Protein 1R9W (pdb70)

Organism: Human papillomavirus type 18 (NCBI:txid333761)

Radius of gyration: 13.85 Å; Cα contacts (8 Å, |Δi|>4): 249; chains: 1; bounding box: 28×40×33 Å

GO terms:
  GO:0005515 protein binding (F, IPI)
  GO:0042025 host cell nucleus (C, IDA)
  GO:0030430 host cell cytoplasm (C, IDA)
  GO:0003678 DNA helicase activity (F, IDA)
  GO:0019079 viral genome replication (P, IDA)

Foldseek 3Di:
DVVVLQVFCCVWPVDGPCLWFDLFFKKKKKAPQFDPVLLVCVVVLCVVFFQKKKWAWTATPRGIIIIMITGGPDRDDQVRVQVSVCVSGVGHSVRMDMHGTDLQDLVNLQVSVVVVVPPNIDIDHDDDPSSVVSHDDD

Nearest PDB structures (foldseek):
  1r9w-assembly1_A  TM=1.007E+00  e=1.030E-29  human papillomavirus 18
  7apd-assembly1_H  TM=9.134E-01  e=4.216E-13  Bovine papillomavirus
  7kij-assembly2_A  TM=6.549E-01  e=1.287E-03  Muscovy duck circovirus
  5xor-assembly3_D  TM=6.796E-01  e=2.002E-03  Porcine circovirus 2
  6wdz-assembly3_G  TM=6.965E-01  e=3.114E-03  Porcine circovirus 2

Structure (mmCIF, N/CA/C/O backbone):
data_1R9W
#
_entry.id   1R9W
#
_cell.length_a   70.540
_cell.length_b   46.240
_cell.length_c   43.190
_cell.angle_alpha   90.00
_cell.angle_beta   94.01
_cell.angle_gamma   90.00
#
_symmetry.space_group_name_H-M   'C 1 2 1'
#
loop_
_entity.id
_entity.type
_entity.pdbx_description
1 polymer 'Replication protein E1'
2 water water
#
loop_
_atom_site.group_PDB
_atom_site.id
_atom_site.type_symbol
_atom_site.label_atom_id
_atom_site.label_alt_id
_atom_site.label_comp_id
_atom_site.label_asym_id
_atom_site.label_entity_id
_atom_site.label_seq_id
_atom_site.pdbx_PDB_ins_code
_atom_site.Cartn_x
_atom_site.Cartn_y
_atom_site.Cartn_z
_atom_site.occupancy
_atom_site.B_iso_or_equiv
_atom_site.auth_seq_id
_atom_site.auth_comp_id
_atom_site.auth_asym_id
_atom_site.auth_atom_id
_atom_site.pdbx_PDB_model_num
ATOM 1 N N . LYS A 1 1 ? 32.004 10.238 25.090 1.00 32.02 210 LYS A N 1
ATOM 2 C CA . LYS A 1 1 ? 30.574 10.053 24.805 1.00 31.79 210 LYS A CA 1
ATOM 3 C C . LYS A 1 1 ? 30.271 8.926 23.798 1.00 28.46 210 LYS A C 1
ATOM 4 O O . LYS A 1 1 ? 29.134 8.453 23.683 1.00 28.62 210 LYS A O 1
ATOM 10 N N . GLN A 1 2 ? 31.254 8.450 23.069 1.00 26.91 211 GLN A N 1
ATOM 11 C CA . GLN A 1 2 ? 31.001 7.344 22.122 1.00 25.14 211 GLN A CA 1
ATOM 12 C C . GLN A 1 2 ? 31.239 5.994 22.819 1.00 23.51 211 GLN A C 1
ATOM 13 O O . GLN A 1 2 ? 30.502 5.019 22.607 1.00 22.48 211 GLN A O 1
ATOM 19 N N . GLY A 1 3 ? 32.270 5.987 23.644 1.00 20.05 212 GLY A N 1
ATOM 20 C CA . GLY A 1 3 ? 32.694 4.794 24.397 1.00 19.15 212 GLY A CA 1
ATOM 21 C C . GLY A 1 3 ? 31.553 4.250 25.267 1.00 18.01 212 GLY A C 1
ATOM 22 O O . GLY A 1 3 ? 31.308 3.039 25.325 1.00 18.04 212 GLY A O 1
ATOM 23 N N . ALA A 1 4 ? 30.876 5.158 25.938 1.00 16.31 213 ALA A N 1
ATOM 24 C CA . ALA A 1 4 ? 29.767 4.796 26.832 1.00 16.76 213 ALA A CA 1
ATOM 25 C C . ALA A 1 4 ? 28.676 4.061 26.055 1.00 14.72 213 ALA A C 1
ATOM 26 O O . ALA A 1 4 ? 28.157 3.049 26.522 1.00 14.77 213 ALA A O 1
ATOM 28 N N . MET A 1 5 ? 28.324 4.568 24.875 1.00 15.03 214 MET A N 1
ATOM 29 C CA . MET A 1 5 ? 27.296 3.909 24.071 1.00 15.41 214 MET A CA 1
ATOM 30 C C . MET A 1 5 ? 27.800 2.563 23.560 1.00 14.29 214 MET A C 1
ATOM 31 O O . MET A 1 5 ? 27.046 1.594 23.501 1.00 13.63 214 MET A O 1
ATOM 36 N N . LEU A 1 6 ? 29.074 2.507 23.185 1.00 13.96 215 LEU A N 1
ATOM 37 C CA . LEU A 1 6 ? 29.664 1.266 22.693 1.00 13.51 215 LEU A CA 1
ATOM 38 C C . LEU A 1 6 ? 29.610 0.200 23.774 1.00 13.11 215 LEU A C 1
ATOM 39 O O . LEU A 1 6 ? 29.333 -0.968 23.494 1.00 12.11 215 LEU A O 1
ATOM 44 N N . ALA A 1 7 ? 29.885 0.608 25.010 1.00 12.94 216 ALA A N 1
ATOM 45 C CA . ALA A 1 7 ? 29.859 -0.304 26.148 1.00 13.21 216 ALA A CA 1
ATOM 46 C C . ALA A 1 7 ? 28.450 -0.839 26.373 1.00 15.48 216 ALA A C 1
ATOM 47 O O . ALA A 1 7 ? 28.251 -2.044 26.544 1.00 15.21 216 ALA A O 1
ATOM 49 N N . VAL A 1 8 ? 27.475 0.067 26.386 1.00 13.88 217 VAL A N 1
ATOM 50 C CA . VAL A 1 8 ? 26.083 -0.317 26.592 1.00 13.66 217 VAL A CA 1
ATOM 51 C C . VAL A 1 8 ? 25.593 -1.198 25.450 1.00 13.20 217 VAL A C 1
ATOM 52 O O . VAL A 1 8 ? 24.839 -2.149 25.663 1.00 13.74 217 VAL A O 1
ATOM 56 N N . PHE A 1 9 ? 26.023 -0.883 24.233 1.00 13.61 218 PHE A N 1
ATOM 57 C CA . PHE A 1 9 ? 25.606 -1.672 23.088 1.00 12.17 218 PHE A CA 1
ATOM 58 C C . PHE A 1 9 ? 26.078 -3.116 23.207 1.00 13.77 218 PHE A C 1
ATOM 59 O O . PHE A 1 9 ? 25.319 -4.043 22.937 1.00 12.90 218 PHE A O 1
ATOM 67 N N A LYS A 1 10 ? 27.330 -3.308 23.621 0.50 7.55 219 LYS A N 1
ATOM 68 N N B LYS A 1 10 ? 27.330 -3.305 23.624 0.50 16.07 219 LYS A N 1
ATOM 69 C CA A LYS A 1 10 ? 27.843 -4.663 23.735 0.50 8.14 219 LYS A CA 1
ATOM 70 C CA B LYS A 1 10 ? 27.856 -4.656 23.747 0.50 16.50 219 LYS A CA 1
ATOM 71 C C A LYS A 1 10 ? 27.157 -5.426 24.864 0.50 7.64 219 LYS A C 1
ATOM 72 C C B LYS A 1 10 ? 27.148 -5.420 24.859 0.50 15.64 219 LYS A C 1
ATOM 73 O O A LYS A 1 10 ? 26.902 -6.624 24.747 0.50 8.31 219 LYS A O 1
ATOM 74 O O B LYS A 1 10 ? 26.870 -6.612 24.726 0.50 15.72 219 LYS A O 1
ATOM 85 N N . ASP A 1 11 ? 26.841 -4.739 25.956 1.00 13.72 220 ASP A N 1
ATOM 86 C CA . ASP A 1 11 ? 26.161 -5.383 27.073 1.00 15.91 220 ASP A CA 1
ATOM 87 C C . ASP A 1 11 ? 24.767 -5.809 26.635 1.00 16.61 220 ASP A C 1
ATOM 88 O O . ASP A 1 11 ? 24.278 -6.872 27.016 1.00 15.02 220 ASP A O 1
ATOM 93 N N . THR A 1 12 ? 24.144 -4.972 25.814 1.00 12.95 221 THR A N 1
ATOM 94 C CA . THR A 1 12 ? 22.787 -5.211 25.342 1.00 13.53 221 THR A CA 1
ATOM 95 C C . THR A 1 12 ? 22.633 -6.208 24.198 1.00 13.65 221 THR A C 1
ATOM 96 O O . THR A 1 12 ? 21.776 -7.090 24.259 1.00 14.66 221 THR A O 1
ATOM 100 N N . TYR A 1 13 ? 23.447 -6.072 23.155 1.00 11.85 222 TYR A N 1
ATOM 101 C CA . TYR A 1 13 ? 23.341 -6.978 22.018 1.00 12.38 222 TYR A CA 1
ATOM 102 C C . TYR A 1 13 ? 24.312 -8.156 22.007 1.00 12.59 222 TYR A C 1
ATOM 103 O O . TYR A 1 13 ? 24.178 -9.061 21.188 1.00 12.81 222 TYR A O 1
ATOM 112 N N . GLY A 1 14 ? 25.284 -8.147 22.913 1.00 12.29 223 GLY A N 1
ATOM 113 C CA . GLY A 1 14 ? 26.220 -9.258 22.988 1.00 14.42 223 GLY A CA 1
ATOM 114 C C . GLY A 1 14 ? 27.416 -9.258 22.055 1.00 14.93 223 GLY A C 1
ATOM 115 O O . GLY A 1 14 ? 28.150 -10.245 21.997 1.00 17.86 223 GLY A O 1
ATOM 116 N N . LEU A 1 15 ? 27.619 -8.175 21.317 1.00 12.84 224 LEU A N 1
ATOM 117 C CA . LEU A 1 15 ? 28.763 -8.087 20.415 1.00 13.98 224 LEU A CA 1
ATOM 118 C C . LEU A 1 15 ? 29.184 -6.636 20.289 1.00 13.63 224 LEU A C 1
ATOM 119 O O . LEU A 1 15 ? 28.396 -5.729 20.563 1.00 13.69 224 LEU A O 1
ATOM 124 N N . SER A 1 16 ? 30.432 -6.414 19.886 1.00 13.67 225 SER A N 1
ATOM 125 C CA . SER A 1 16 ? 30.937 -5.060 19.717 1.00 13.51 225 SER A CA 1
ATOM 126 C C . SER A 1 16 ? 30.299 -4.430 18.489 1.00 13.33 225 SER A C 1
ATOM 127 O O . SER A 1 16 ? 30.153 -5.074 17.457 1.00 12.28 225 SER A O 1
ATOM 130 N N . PHE A 1 17 ? 29.912 -3.168 18.610 1.00 14.62 226 PHE A N 1
ATOM 131 C CA . PHE A 1 17 ? 29.304 -2.449 17.502 1.00 12.86 226 PHE A CA 1
ATOM 132 C C . PHE A 1 17 ? 30.321 -2.377 16.362 1.00 14.11 226 PHE A C 1
ATOM 133 O O . PHE A 1 17 ? 29.956 -2.324 15.191 1.00 12.38 226 PHE A O 1
ATOM 141 N N . THR A 1 18 ? 31.604 -2.389 16.719 1.00 14.41 227 THR A N 1
ATOM 142 C CA . THR A 1 18 ? 32.670 -2.308 15.728 1.00 14.57 227 THR A CA 1
ATOM 143 C C . THR A 1 18 ? 32.766 -3.554 14.851 1.00 14.75 227 THR A C 1
ATOM 144 O O . THR A 1 18 ? 33.419 -3.532 13.807 1.00 14.96 227 THR A O 1
ATOM 148 N N . ASP A 1 19 ? 32.115 -4.637 15.268 1.00 14.95 228 ASP A N 1
ATOM 149 C CA . ASP A 1 19 ? 32.124 -5.873 14.483 1.00 15.38 228 ASP A CA 1
ATOM 150 C C . ASP A 1 19 ? 31.230 -5.714 13.256 1.00 15.46 228 ASP A C 1
ATOM 151 O O . ASP A 1 19 ? 31.380 -6.436 12.269 1.00 14.84 228 ASP A O 1
ATOM 156 N N . LEU A 1 20 ? 30.310 -4.756 13.319 1.00 14.36 229 LEU A N 1
ATOM 157 C CA . LEU A 1 20 ? 29.347 -4.551 12.238 1.00 16.17 229 LEU A CA 1
ATOM 158 C C . LEU A 1 20 ? 29.585 -3.350 11.307 1.00 16.90 229 LEU A C 1
ATOM 159 O O . LEU A 1 20 ? 29.012 -3.281 10.209 1.00 18.12 229 LEU A O 1
ATOM 164 N N . VAL A 1 21 ? 30.410 -2.404 11.697 1.00 17.52 230 VAL A N 1
ATOM 165 C CA . VAL A 1 21 ? 30.623 -1.200 10.854 1.00 17.90 230 VAL A CA 1
ATOM 166 C C . VAL A 1 21 ? 32.102 -1.073 10.427 1.00 20.97 230 VAL A C 1
ATOM 167 O O . VAL A 1 21 ? 33.017 -1.487 11.153 1.00 17.14 230 VAL A O 1
ATOM 171 N N . ARG A 1 22 ? 32.300 -0.493 9.233 1.00 23.00 231 ARG A N 1
ATOM 172 C CA . ARG A 1 22 ? 33.656 -0.293 8.659 1.00 28.00 231 ARG A CA 1
ATOM 173 C C . ARG A 1 22 ? 34.329 0.926 9.294 1.00 30.73 231 ARG A C 1
ATOM 174 O O . ARG A 1 22 ? 33.768 2.034 9.311 1.00 29.85 231 ARG A O 1
ATOM 182 N N . THR A 1 30 ? 28.658 10.229 1.117 1.00 33.68 239 THR A N 1
ATOM 183 C CA . THR A 1 30 ? 27.304 9.820 1.075 1.00 32.05 239 THR A CA 1
ATOM 184 C C . THR A 1 30 ? 27.207 8.324 0.638 1.00 30.49 239 THR A C 1
ATOM 185 O O . THR A 1 30 ? 28.065 7.817 -0.098 1.00 28.52 239 THR A O 1
ATOM 189 N N . CYS A 1 31 ? 26.151 7.638 1.123 1.00 27.18 240 CYS A N 1
ATOM 190 C CA . CYS A 1 31 ? 25.867 6.200 0.789 1.00 25.92 240 CYS A CA 1
ATOM 191 C C . CYS A 1 31 ? 24.432 5.812 1.220 1.00 23.02 240 CYS A C 1
ATOM 192 O O . CYS A 1 31 ? 23.768 6.534 1.975 1.00 22.26 240 CYS A O 1
ATOM 195 N N . THR A 1 32 ? 23.970 4.659 0.733 1.00 21.42 241 THR A N 1
ATOM 196 C CA . THR A 1 32 ? 22.590 4.195 0.998 1.00 20.12 241 THR A CA 1
ATOM 197 C C . THR A 1 32 ? 22.488 3.288 2.217 1.00 17.96 241 THR A C 1
ATOM 198 O O . THR A 1 32 ? 21.476 3.301 2.921 1.00 15.95 241 THR A O 1
ATOM 202 N N . ASP A 1 33 ? 23.534 2.505 2.463 1.00 17.39 242 ASP A N 1
ATOM 203 C CA . ASP A 1 33 ? 23.539 1.561 3.577 1.00 16.12 242 ASP A CA 1
ATOM 204 C C . ASP A 1 33 ? 24.156 2.099 4.864 1.00 17.10 242 ASP A C 1
ATOM 205 O O . ASP A 1 33 ? 25.299 2.550 4.874 1.00 17.63 242 ASP A O 1
ATOM 210 N N . TRP A 1 34 ? 23.389 2.038 5.950 1.00 15.55 243 TRP A N 1
ATOM 211 C CA . TRP A 1 34 ? 23.856 2.514 7.248 1.00 15.76 243 TRP A CA 1
ATOM 212 C C . TRP A 1 34 ? 23.418 1.619 8.398 1.00 14.91 243 TRP A C 1
ATOM 213 O O . TRP A 1 34 ? 22.323 1.066 8.380 1.00 16.08 243 TRP A O 1
ATOM 224 N N . VAL A 1 35 ? 24.288 1.480 9.395 1.00 13.73 244 VAL A N 1
ATOM 225 C CA . VAL A 1 35 ? 23.976 0.713 10.597 1.00 13.24 244 VAL A CA 1
ATOM 226 C C . VAL A 1 35 ? 23.697 1.806 11.619 1.00 15.19 244 VAL A C 1
ATOM 227 O O . VAL A 1 35 ? 24.514 2.713 11.800 1.00 14.62 244 VAL A O 1
ATOM 231 N N . THR A 1 36 ? 22.541 1.738 12.270 1.00 12.59 245 THR A N 1
ATOM 232 C CA . THR A 1 36 ? 22.167 2.763 13.232 1.00 13.29 245 THR A CA 1
ATOM 233 C C . THR A 1 36 ? 21.711 2.209 14.575 1.00 13.43 245 THR A C 1
ATOM 234 O O . THR A 1 36 ? 20.816 1.369 14.644 1.00 12.26 245 THR A O 1
ATOM 238 N N . ALA A 1 37 ? 22.341 2.691 15.641 1.00 11.31 246 ALA A N 1
ATOM 239 C CA . ALA A 1 37 ? 21.999 2.291 17.000 1.00 11.14 246 ALA A CA 1
ATOM 240 C C . ALA A 1 37 ? 21.521 3.560 17.693 1.00 11.22 246 ALA A C 1
ATOM 241 O O . ALA A 1 37 ? 22.272 4.529 17.801 1.00 11.83 246 ALA A O 1
ATOM 243 N N . ILE A 1 38 ? 20.270 3.560 18.145 1.00 9.97 247 ILE A N 1
ATOM 244 C CA . ILE A 1 38 ? 19.696 4.723 18.818 1.00 9.45 247 ILE A CA 1
ATOM 245 C C . ILE A 1 38 ? 19.456 4.333 20.276 1.00 11.14 247 ILE A C 1
ATOM 246 O O . ILE A 1 38 ? 18.783 3.343 20.552 1.00 9.30 247 ILE A O 1
ATOM 251 N N . PHE A 1 39 ? 20.005 5.110 21.207 1.00 10.59 248 PHE A N 1
ATOM 252 C CA . PHE A 1 39 ? 19.900 4.792 22.634 1.00 12.66 248 PHE A CA 1
ATOM 253 C C . PHE A 1 39 ? 18.899 5.576 23.478 1.00 12.13 248 PHE A C 1
ATOM 254 O O . PHE A 1 39 ? 18.736 6.785 23.307 1.00 14.52 248 PHE A O 1
ATOM 262 N N . GLY A 1 40 ? 18.254 4.874 24.409 1.00 13.39 249 GLY A N 1
ATOM 263 C CA . GLY A 1 40 ? 17.307 5.505 25.319 1.00 12.44 249 GLY A CA 1
ATOM 264 C C . GLY A 1 40 ? 15.998 5.979 24.719 1.00 14.00 249 GLY A C 1
ATOM 265 O O . GLY A 1 40 ? 15.458 7.008 25.130 1.00 13.16 249 GLY A O 1
ATOM 266 N N . VAL A 1 41 ? 15.477 5.217 23.766 1.00 13.85 250 VAL A N 1
ATOM 267 C CA . VAL A 1 41 ? 14.229 5.565 23.097 1.00 14.18 250 VAL A CA 1
ATOM 268 C C . VAL A 1 41 ? 12.992 5.177 23.910 1.00 15.61 250 VAL A C 1
ATOM 269 O O . VAL A 1 41 ? 13.012 4.211 24.670 1.00 14.79 250 VAL A O 1
ATOM 273 N N . ASN A 1 42 ? 11.923 5.952 23.751 1.00 15.12 251 ASN A N 1
ATOM 274 C CA . ASN A 1 42 ? 10.653 5.684 24.424 1.00 16.82 251 ASN A CA 1
ATOM 275 C C . ASN A 1 42 ? 10.121 4.370 23.847 1.00 15.88 251 ASN A C 1
ATOM 276 O O . ASN A 1 42 ? 10.182 4.158 22.642 1.00 15.50 251 ASN A O 1
ATOM 281 N N . PRO A 1 43 ? 9.593 3.473 24.697 1.00 17.01 252 PRO A N 1
ATOM 282 C CA . PRO A 1 43 ? 9.066 2.185 24.229 1.00 17.23 252 PRO A CA 1
ATOM 283 C C . PRO A 1 43 ? 8.010 2.284 23.128 1.00 17.68 252 PRO A C 1
ATOM 284 O O . PRO A 1 43 ? 8.048 1.536 22.150 1.00 16.38 252 PRO A O 1
ATOM 288 N N . THR A 1 44 ? 7.060 3.195 23.297 1.00 17.73 253 THR A N 1
ATOM 289 C CA . THR A 1 44 ? 5.996 3.372 22.316 1.00 21.38 253 THR A CA 1
ATOM 290 C C . THR A 1 44 ? 6.531 3.889 20.987 1.00 19.91 253 THR A C 1
ATOM 291 O O . THR A 1 44 ? 6.081 3.468 19.922 1.00 19.70 253 THR A O 1
ATOM 295 N N . ILE A 1 45 ? 7.490 4.806 21.052 1.00 20.59 254 ILE A N 1
ATOM 296 C CA . ILE A 1 45 ? 8.089 5.358 19.846 1.00 21.15 254 ILE A CA 1
ATOM 297 C C . ILE A 1 45 ? 8.886 4.274 19.127 1.00 20.67 254 ILE A C 1
ATOM 298 O O . ILE A 1 45 ? 8.801 4.132 17.910 1.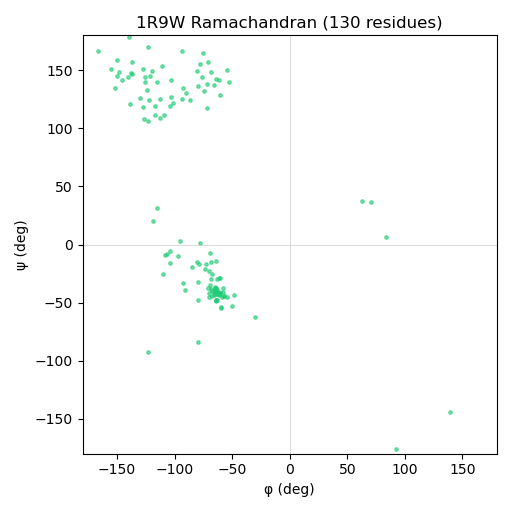00 20.39 254 ILE A O 1
ATOM 303 N N . ALA A 1 46 ? 9.660 3.510 19.892 1.00 20.61 255 ALA A N 1
ATOM 304 C CA . ALA A 1 46 ? 10.477 2.442 19.327 1.00 20.43 255 ALA A CA 1
ATOM 305 C C . ALA A 1 46 ? 9.615 1.391 18.633 1.00 20.20 255 ALA A C 1
ATOM 306 O O . ALA A 1 46 ? 9.962 0.899 17.560 1.00 19.37 255 ALA A O 1
ATOM 308 N N . GLU A 1 47 ? 8.490 1.046 19.251 1.00 21.31 256 GLU A N 1
ATOM 309 C CA . GLU A 1 47 ? 7.588 0.048 18.686 1.00 24.48 256 GLU A CA 1
ATOM 310 C C . GLU A 1 47 ? 7.070 0.490 17.321 1.00 23.86 256 GLU A C 1
ATOM 311 O O . GLU A 1 47 ? 6.767 -0.339 16.462 1.00 24.18 256 GLU A O 1
ATOM 317 N N . GLY A 1 48 ? 6.972 1.800 17.124 1.00 21.89 257 GLY A N 1
ATOM 318 C CA . GLY A 1 48 ? 6.476 2.315 15.860 1.00 23.19 257 GLY A CA 1
ATOM 319 C C . GLY A 1 48 ? 7.545 2.693 14.852 1.00 21.18 257 GLY A C 1
ATOM 320 O O . GLY A 1 48 ? 7.230 3.177 13.766 1.00 20.02 257 GLY A O 1
ATOM 321 N N . PHE A 1 49 ? 8.807 2.457 15.195 1.00 20.45 258 PHE A N 1
ATOM 322 C CA . PHE A 1 49 ? 9.913 2.801 14.306 1.00 19.75 258 PHE A CA 1
ATOM 323 C C . PHE A 1 49 ? 9.808 2.152 12.930 1.00 19.16 258 PHE A C 1
ATOM 324 O O . PHE A 1 49 ? 10.040 2.806 11.912 1.00 20.82 258 PHE A O 1
ATOM 332 N N . LYS A 1 50 ? 9.468 0.867 12.900 1.00 18.45 259 LYS A N 1
ATOM 333 C CA . LYS A 1 50 ? 9.332 0.150 11.638 1.00 19.42 259 LYS A CA 1
ATOM 334 C C . LYS A 1 50 ? 8.446 0.920 10.662 1.00 19.03 259 LYS A C 1
ATOM 335 O O . LYS A 1 50 ? 8.837 1.182 9.527 1.00 18.87 259 LYS A O 1
ATOM 341 N N . THR A 1 51 ? 7.250 1.289 11.111 1.00 18.09 260 THR A N 1
ATOM 342 C CA . THR A 1 51 ? 6.350 2.087 10.283 1.00 18.77 260 THR A CA 1
ATOM 343 C C . THR A 1 51 ? 6.862 3.487 9.948 1.00 18.17 260 THR A C 1
ATOM 344 O O . THR A 1 51 ? 6.663 3.979 8.839 1.00 18.81 260 THR A O 1
ATOM 348 N N . LEU A 1 52 ? 7.525 4.124 10.907 1.00 16.85 261 LEU A N 1
ATOM 349 C CA . LEU A 1 52 ? 8.050 5.472 10.705 1.00 17.02 261 LEU A CA 1
ATOM 350 C C . LEU A 1 52 ? 9.153 5.570 9.650 1.00 15.46 261 LEU A C 1
ATOM 351 O O . LEU A 1 52 ? 9.177 6.507 8.853 1.00 16.58 261 LEU A O 1
ATOM 356 N N . ILE A 1 53 ? 10.058 4.600 9.644 1.00 15.78 262 ILE A N 1
ATOM 357 C CA . ILE A 1 53 ? 11.184 4.618 8.715 1.00 15.96 262 ILE A CA 1
ATOM 358 C C . ILE A 1 53 ? 10.897 4.030 7.332 1.00 15.36 262 ILE A C 1
ATOM 359 O O . ILE A 1 53 ? 11.603 4.325 6.366 1.00 14.33 262 ILE A O 1
ATOM 364 N N . GLN A 1 54 ? 9.848 3.223 7.234 1.00 16.08 263 GLN A N 1
ATOM 365 C CA . GLN A 1 54 ? 9.491 2.566 5.980 1.00 18.35 263 GLN A CA 1
ATOM 366 C C . GLN A 1 54 ? 9.444 3.445 4.723 1.00 19.14 263 GLN A C 1
ATOM 367 O O . GLN A 1 54 ? 9.935 3.047 3.665 1.00 18.51 263 GLN A O 1
ATOM 373 N N . PRO A 1 55 ? 8.855 4.648 4.815 1.00 18.65 264 PRO A N 1
ATOM 374 C CA . PRO A 1 55 ? 8.782 5.520 3.636 1.00 19.36 264 PRO A CA 1
ATOM 375 C C . PRO A 1 55 ? 10.132 5.992 3.091 1.00 18.54 264 PRO A C 1
ATOM 376 O O . PRO A 1 55 ? 10.209 6.495 1.969 1.00 19.07 264 PRO A O 1
ATOM 380 N N . PHE A 1 56 ? 11.193 5.825 3.875 1.00 16.69 265 PHE A N 1
ATOM 381 C CA . PHE A 1 56 ? 12.516 6.276 3.452 1.00 16.78 265 PHE A CA 1
ATOM 382 C C . PHE A 1 56 ? 13.477 5.190 2.992 1.00 15.60 265 PHE A C 1
ATOM 383 O O . PHE A 1 56 ? 14.568 5.503 2.515 1.00 15.86 265 PHE A O 1
ATOM 391 N N . ILE A 1 57 ? 13.089 3.927 3.119 1.00 15.83 266 ILE A N 1
ATOM 392 C CA . ILE A 1 57 ? 14.006 2.846 2.773 1.00 16.84 266 ILE A CA 1
ATOM 393 C C . ILE A 1 57 ? 13.586 1.824 1.724 1.00 16.56 266 ILE A C 1
ATOM 394 O O . ILE A 1 57 ? 12.437 1.786 1.289 1.00 16.35 266 ILE A O 1
ATOM 399 N N . LEU A 1 58 ? 14.556 1.002 1.328 1.00 17.12 267 LEU A N 1
ATOM 400 C CA . LEU A 1 58 ? 14.353 -0.075 0.366 1.00 16.88 267 LEU A CA 1
ATOM 401 C C . LEU A 1 58 ? 14.483 -1.370 1.161 1.00 17.66 267 LEU A C 1
ATOM 402 O O . LEU A 1 58 ? 13.931 -2.403 0.795 1.00 18.55 267 LEU A O 1
ATOM 407 N N . TYR A 1 59 ? 15.226 -1.294 2.260 1.00 16.76 268 TYR A N 1
ATOM 408 C CA . TYR A 1 59 ? 15.439 -2.442 3.132 1.00 15.12 268 TYR A CA 1
ATOM 409 C C . TYR A 1 59 ? 15.643 -1.947 4.551 1.00 15.72 268 TYR A C 1
ATOM 410 O O . TYR A 1 59 ? 16.232 -0.890 4.769 1.00 15.40 268 TYR A O 1
ATOM 419 N N . ALA A 1 60 ? 15.155 -2.722 5.511 1.00 14.39 269 ALA A N 1
ATOM 420 C CA . ALA A 1 60 ? 15.300 -2.389 6.921 1.00 14.49 269 ALA A CA 1
ATOM 421 C C . ALA A 1 60 ? 15.302 -3.694 7.738 1.00 13.65 269 ALA A C 1
ATOM 422 O O . ALA A 1 60 ? 14.489 -4.598 7.503 1.00 14.69 269 ALA A O 1
ATOM 424 N N . HIS A 1 61 ? 16.237 -3.741 8.659 1.00 10.99 270 HIS A N 1
ATOM 425 C CA . HIS A 1 61 ? 16.435 -4.862 9.599 1.00 11.79 270 HIS A CA 1
ATOM 426 C C . HIS A 1 61 ? 16.443 -4.232 10.985 1.00 11.14 270 HIS A C 1
ATOM 427 O O . HIS A 1 61 ? 17.402 -3.542 11.358 1.00 11.14 270 HIS A O 1
ATOM 434 N N . ILE A 1 62 ? 15.378 -4.458 11.748 1.00 10.89 271 ILE A N 1
ATOM 435 C CA . ILE A 1 62 ? 15.241 -3.747 13.027 1.00 11.58 271 ILE A CA 1
ATOM 436 C C . ILE A 1 62 ? 15.077 -4.600 14.284 1.00 11.52 271 ILE A C 1
ATOM 437 O O . ILE A 1 62 ? 14.261 -5.516 14.325 1.00 13.15 271 ILE A O 1
ATOM 442 N N . GLN A 1 63 ? 15.853 -4.265 15.314 1.00 10.08 272 GLN A N 1
ATOM 443 C CA . GLN A 1 63 ? 15.784 -4.942 16.609 1.00 10.93 272 GLN A CA 1
ATOM 444 C C . GLN A 1 63 ? 15.598 -3.894 17.701 1.00 11.39 272 GLN A C 1
ATOM 445 O O . GLN A 1 63 ? 16.042 -2.757 17.553 1.00 11.55 272 GLN A O 1
ATOM 451 N N . CYS A 1 64 ? 14.937 -4.282 18.788 1.00 11.87 273 CYS A N 1
ATOM 452 C CA . CYS A 1 64 ? 14.694 -3.391 19.922 1.00 12.02 273 CYS A CA 1
ATOM 453 C C . CYS A 1 64 ? 14.912 -4.165 21.222 1.00 13.55 273 CYS A C 1
ATOM 454 O O . CYS A 1 64 ? 14.259 -5.179 21.466 1.00 13.56 273 CYS A O 1
ATOM 457 N N . LEU A 1 65 ? 15.839 -3.689 22.046 1.00 11.84 274 LEU A N 1
ATOM 458 C CA . LEU A 1 65 ? 16.130 -4.329 23.325 1.00 12.96 274 LEU A CA 1
ATOM 459 C C . LEU A 1 65 ? 16.286 -3.267 24.403 1.00 12.66 274 LEU A C 1
ATOM 460 O O . LEU A 1 65 ? 16.760 -2.167 24.131 1.00 12.82 274 LEU A O 1
ATOM 465 N N . ASP A 1 66 ? 15.889 -3.589 25.628 1.00 13.59 275 ASP A N 1
ATOM 466 C CA . ASP A 1 66 ? 16.019 -2.629 26.716 1.00 14.69 275 ASP A CA 1
ATOM 467 C C . ASP A 1 66 ? 17.458 -2.524 27.209 1.00 14.74 275 ASP A C 1
ATOM 468 O O . ASP A 1 66 ? 18.198 -3.512 27.236 1.00 14.59 275 ASP A O 1
ATOM 473 N N . CYS A 1 67 ? 17.856 -1.311 27.579 1.00 14.60 276 CYS A N 1
ATOM 474 C CA . CYS A 1 67 ? 19.189 -1.074 28.126 1.00 14.34 276 CYS A CA 1
ATOM 475 C C . CYS A 1 67 ? 19.064 -0.072 29.299 1.00 15.26 276 CYS A C 1
ATOM 476 O O . CYS A 1 67 ? 17.965 0.398 29.626 1.00 13.21 276 CYS A O 1
ATOM 479 N N . LYS A 1 68 ? 20.201 0.213 29.898 1.00 16.03 277 LYS A N 1
ATOM 480 C CA . LYS A 1 68 ? 20.352 1.190 31.001 1.00 15.90 277 LYS A CA 1
ATOM 481 C C . LYS A 1 68 ? 19.319 2.337 30.889 1.00 14.69 277 LYS A C 1
ATOM 482 O O . LYS A 1 68 ? 18.472 2.519 31.782 1.00 12.98 277 LYS A O 1
ATOM 488 N N . TRP A 1 69 ? 19.484 3.035 29.762 1.00 13.70 278 TRP A N 1
ATOM 489 C CA . TRP A 1 69 ? 18.797 4.304 29.396 1.00 12.02 278 TRP A CA 1
ATOM 490 C C . TRP A 1 69 ? 17.363 4.172 28.825 1.00 12.75 278 TRP A C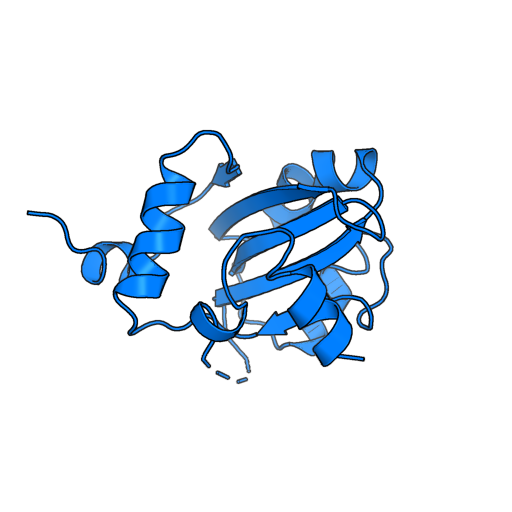 1
ATOM 491 O O . TRP A 1 69 ? 16.616 5.157 28.739 1.00 15.23 278 TRP A O 1
ATOM 502 N N . GLY A 1 70 ? 16.961 2.989 28.425 1.00 11.53 279 GLY A N 1
ATOM 503 C CA . GLY A 1 70 ? 15.612 2.787 27.837 1.00 12.87 279 GLY A CA 1
ATOM 504 C C . GLY A 1 70 ? 15.734 1.829 26.665 1.00 11.78 279 GLY A C 1
ATOM 505 O O . GLY A 1 70 ? 16.546 0.915 26.718 1.00 13.95 279 GLY A O 1
ATOM 506 N N . VAL A 1 71 ? 14.954 2.019 25.605 1.00 10.61 280 VAL A N 1
ATOM 507 C CA . VAL A 1 71 ? 15.057 1.109 24.469 1.00 11.17 280 VAL A CA 1
ATOM 508 C C . VAL A 1 71 ? 16.251 1.433 23.570 1.00 11.32 280 VAL A C 1
ATOM 509 O O . VAL A 1 71 ? 16.525 2.599 23.267 1.00 12.53 280 VAL A O 1
ATOM 513 N N . LEU A 1 72 ? 16.967 0.389 23.160 1.00 11.62 281 LEU A N 1
ATOM 514 C CA . LEU A 1 72 ? 18.122 0.541 22.283 1.00 10.77 281 LEU A CA 1
ATOM 515 C C . LEU A 1 72 ? 17.762 -0.099 20.950 1.00 11.70 281 LEU A C 1
ATOM 516 O O . LEU A 1 72 ? 17.650 -1.326 20.839 1.00 12.25 281 LEU A O 1
ATOM 521 N N . ILE A 1 73 ? 17.565 0.741 19.941 1.00 11.10 282 ILE A N 1
ATOM 522 C CA . ILE A 1 73 ? 17.220 0.272 18.605 1.00 10.49 282 ILE A CA 1
ATOM 523 C C . ILE A 1 73 ? 18.476 0.018 17.775 1.00 12.80 282 ILE A C 1
ATOM 524 O O . ILE A 1 73 ? 19.365 0.864 17.722 1.00 12.34 282 ILE A O 1
ATOM 529 N N . LEU A 1 74 ? 18.554 -1.151 17.146 1.00 11.48 283 LEU A N 1
ATOM 530 C CA . LEU A 1 74 ? 19.677 -1.469 16.266 1.00 10.61 283 LEU A CA 1
ATOM 531 C C . LEU A 1 74 ? 19.057 -1.779 14.917 1.00 12.69 283 LEU A C 1
ATOM 532 O O . LEU A 1 74 ? 18.195 -2.653 14.813 1.00 12.02 283 LEU A O 1
ATOM 537 N N . ALA A 1 75 ? 19.482 -1.070 13.881 1.00 10.56 284 ALA A N 1
ATOM 538 C CA . ALA A 1 75 ? 18.921 -1.316 12.566 1.00 12.35 284 ALA A CA 1
ATOM 539 C C . ALA A 1 75 ? 19.939 -1.132 11.446 1.00 14.28 284 ALA A C 1
ATOM 540 O O . ALA A 1 75 ? 20.791 -0.240 11.490 1.00 14.93 284 ALA A O 1
ATOM 542 N N . LEU A 1 76 ? 19.813 -2.018 10.479 1.00 11.91 285 LEU A N 1
ATOM 543 C CA . LEU A 1 76 ? 20.576 -1.946 9.234 1.00 11.88 285 LEU A CA 1
ATOM 544 C C . LEU A 1 76 ? 19.606 -1.378 8.221 1.00 12.45 285 LEU A C 1
ATOM 545 O O . LEU A 1 76 ? 18.524 -1.934 8.000 1.00 13.93 285 LEU A O 1
ATOM 550 N N . LEU A 1 77 ? 19.964 -0.269 7.629 1.00 11.97 286 LEU A N 1
ATOM 551 C CA . LEU A 1 77 ? 19.051 0.381 6.694 1.00 12.64 286 LEU A CA 1
ATOM 552 C C . LEU A 1 77 ? 19.671 0.636 5.330 1.00 13.42 286 LEU A C 1
ATOM 553 O O . LEU A 1 77 ? 20.857 0.930 5.222 1.00 15.21 286 LEU A O 1
ATOM 558 N N . ARG A 1 78 ? 18.854 0.498 4.293 1.00 15.14 287 ARG A N 1
ATOM 559 C CA . ARG A 1 78 ? 19.276 0.806 2.935 1.00 14.68 287 ARG A CA 1
ATOM 560 C C . ARG A 1 78 ? 1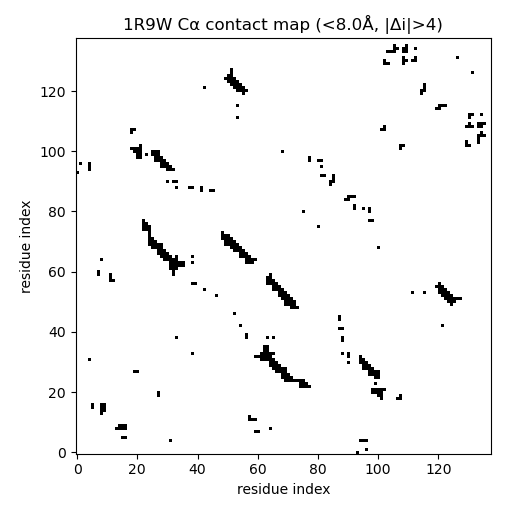8.254 1.840 2.499 1.00 13.03 287 ARG A 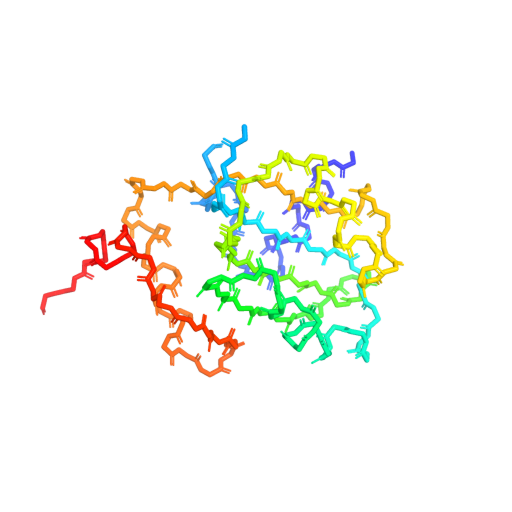C 1
ATOM 561 O O . ARG A 1 78 ? 17.087 1.516 2.273 1.00 14.25 287 ARG A O 1
ATOM 569 N N . TYR A 1 79 ? 18.684 3.094 2.424 1.00 15.36 288 TYR A N 1
ATOM 570 C CA . TYR A 1 79 ? 17.792 4.175 2.033 1.00 15.23 288 TYR A CA 1
ATOM 571 C C . TYR A 1 79 ? 17.540 4.226 0.536 1.00 14.96 288 TYR A C 1
ATOM 572 O O . TYR A 1 79 ? 18.353 3.762 -0.259 1.00 16.94 288 TYR A O 1
ATOM 581 N N . LYS A 1 80 ? 16.399 4.798 0.168 1.00 16.54 289 LYS A N 1
ATOM 582 C CA . LYS A 1 80 ? 16.026 4.951 -1.232 1.00 17.93 289 LYS A CA 1
ATOM 583 C C . LYS A 1 80 ? 17.012 5.897 -1.905 1.00 19.70 289 LYS A C 1
ATOM 584 O O . LYS A 1 80 ? 17.360 5.720 -3.071 1.00 18.81 289 LYS A O 1
ATOM 590 N N . CYS A 1 81 ? 17.444 6.911 -1.160 1.00 19.87 290 CYS A N 1
ATOM 591 C CA . CYS A 1 81 ? 18.391 7.907 -1.659 1.00 22.14 290 CYS A CA 1
ATOM 592 C C . CYS A 1 81 ? 19.641 7.938 -0.786 1.00 21.94 290 CYS A C 1
ATOM 593 O O . CYS A 1 81 ? 19.560 7.756 0.430 1.00 21.74 290 CYS A O 1
ATOM 596 N N . GLY A 1 82 ? 20.792 8.179 -1.407 1.00 23.55 291 GLY A N 1
ATOM 597 C CA . GLY A 1 82 ? 22.036 8.239 -0.658 1.00 24.06 291 GLY A CA 1
ATOM 598 C C . GLY A 1 82 ? 22.000 9.351 0.376 1.00 25.09 291 GLY A C 1
ATOM 599 O O . GLY A 1 82 ? 21.457 10.426 0.117 1.00 26.57 291 GLY A O 1
ATOM 600 N N . LYS A 1 83 ? 22.578 9.098 1.546 1.00 23.09 292 LYS A N 1
ATOM 601 C CA . LYS A 1 83 ? 22.594 10.083 2.626 1.00 23.20 292 LYS A CA 1
ATOM 602 C C . LYS A 1 83 ? 23.944 10.169 3.330 1.00 22.50 292 LYS A C 1
ATOM 603 O O . LYS A 1 83 ? 24.733 9.229 3.302 1.00 21.53 292 LYS A O 1
ATOM 609 N N . SER A 1 84 ? 24.199 11.310 3.965 1.00 23.21 293 SER A N 1
ATOM 610 C CA . SER A 1 84 ? 25.430 11.514 4.719 1.00 22.87 293 SER A CA 1
ATOM 611 C C . SER A 1 84 ? 25.099 11.132 6.160 1.00 21.72 293 SER A C 1
ATOM 612 O O . SER A 1 84 ? 23.927 10.993 6.501 1.00 23.01 293 SER A O 1
ATOM 615 N N . ARG A 1 85 ? 26.114 10.962 7.003 1.00 21.64 294 ARG A N 1
ATOM 616 C CA . ARG A 1 85 ? 25.863 10.596 8.394 1.00 22.58 294 ARG A CA 1
ATOM 617 C C . ARG A 1 85 ? 24.976 11.626 9.080 1.00 22.60 294 ARG A C 1
ATOM 618 O O . ARG A 1 85 ? 24.074 11.274 9.842 1.00 21.50 294 ARG A O 1
ATOM 626 N N . LEU A 1 86 ? 25.238 12.899 8.804 1.00 21.38 295 LEU A N 1
ATOM 627 C CA . LEU A 1 86 ? 24.467 13.984 9.397 1.00 21.10 295 LEU A CA 1
ATOM 628 C C . LEU A 1 86 ? 23.004 13.935 8.969 1.00 19.59 295 LEU A C 1
ATOM 629 O O . LEU A 1 86 ? 22.104 14.130 9.784 1.00 19.13 295 LEU A O 1
ATOM 634 N N . THR A 1 87 ? 22.768 13.674 7.688 1.00 18.33 296 THR A N 1
ATOM 635 C CA . THR A 1 87 ? 21.408 13.607 7.174 1.00 18.04 296 THR A CA 1
ATOM 636 C C . THR A 1 87 ? 20.646 12.438 7.791 1.00 16.71 296 THR A C 1
ATOM 637 O O . THR A 1 87 ? 19.455 12.555 8.079 1.00 17.12 296 THR A O 1
ATOM 641 N N . VAL A 1 88 ? 21.333 11.318 7.993 1.00 17.01 297 VAL A N 1
ATOM 642 C CA . VAL A 1 88 ? 20.712 10.139 8.602 1.00 15.42 297 VAL A CA 1
ATOM 643 C C . VAL A 1 88 ? 20.292 10.467 10.036 1.00 16.73 297 VAL A C 1
ATOM 644 O O . VAL A 1 88 ? 19.167 10.177 10.450 1.00 17.12 297 VAL A O 1
ATOM 648 N N . ALA A 1 89 ? 21.206 11.071 10.790 1.00 17.02 298 ALA A N 1
ATOM 649 C CA . ALA A 1 89 ? 20.940 11.432 12.181 1.00 16.06 298 ALA A CA 1
ATOM 650 C C . ALA A 1 89 ? 19.773 12.406 12.322 1.00 16.69 298 ALA A C 1
ATOM 651 O O . ALA A 1 89 ? 18.951 12.273 13.230 1.00 14.70 298 ALA A O 1
ATOM 653 N N . LYS A 1 90 ? 19.717 13.388 11.432 1.00 16.29 299 LYS A N 1
ATOM 654 C CA . LYS A 1 90 ? 18.630 14.377 11.465 1.00 18.19 299 LYS A CA 1
ATOM 655 C C . LYS A 1 90 ? 17.284 13.680 11.254 1.00 17.42 299 LYS A C 1
ATOM 656 O O . LYS A 1 90 ? 16.311 13.977 11.935 1.00 15.90 299 LYS A O 1
ATOM 662 N N . GLY A 1 91 ? 17.259 12.754 10.303 1.00 17.09 300 GLY A N 1
ATOM 663 C CA . GLY A 1 91 ? 16.031 12.034 10.028 1.00 16.57 300 GLY A CA 1
ATOM 664 C C . GLY A 1 91 ? 15.597 11.179 11.205 1.00 14.67 300 GLY A C 1
ATOM 665 O O . GLY A 1 91 ? 14.419 11.148 11.552 1.00 14.19 300 GLY A O 1
ATOM 666 N N . LEU A 1 92 ? 16.549 10.491 11.830 1.00 13.71 301 LEU A N 1
ATOM 667 C CA . LEU A 1 92 ? 16.235 9.628 12.967 1.00 14.65 301 LEU A CA 1
ATOM 668 C C . LEU A 1 92 ? 15.792 10.442 14.175 1.00 13.87 301 LEU A C 1
ATOM 669 O O . LEU A 1 92 ? 14.880 10.047 14.897 1.00 14.67 301 LEU A O 1
ATOM 674 N N A SER A 1 93 ? 16.425 11.599 14.371 0.50 8.97 302 SER A N 1
ATOM 675 N N B SER A 1 93 ? 16.424 11.599 14.373 0.50 14.24 302 SER A N 1
ATOM 676 C CA A SER A 1 93 ? 16.081 12.439 15.501 0.50 7.77 302 SER A CA 1
ATOM 677 C CA B SER A 1 93 ? 16.068 12.449 15.494 0.50 13.75 302 SER A CA 1
ATOM 678 C C A SER A 1 93 ? 14.651 12.942 15.355 0.50 8.29 302 SER A C 1
ATOM 679 C C B SER A 1 93 ? 14.626 12.897 15.348 0.50 14.06 302 SER A C 1
ATOM 680 O O A SER A 1 93 ? 13.919 13.023 16.328 0.50 9.41 302 SER A O 1
ATOM 681 O O B SER A 1 93 ? 13.861 12.881 16.302 0.50 13.62 302 SER A O 1
ATOM 686 N N . THR A 1 94 ? 14.258 13.261 14.126 1.00 14.21 303 THR A N 1
ATOM 687 C CA . THR A 1 94 ? 12.906 13.733 13.855 1.00 16.99 303 THR A CA 1
ATOM 688 C C . THR A 1 94 ? 11.868 12.658 14.158 1.00 16.78 303 THR A C 1
ATOM 689 O O . THR A 1 94 ? 10.806 12.944 14.708 1.00 18.06 303 THR A O 1
ATOM 693 N N . LEU A 1 95 ? 12.187 11.418 13.807 1.00 16.40 304 LEU A N 1
ATOM 694 C CA . LEU A 1 95 ? 11.273 10.305 14.024 1.00 15.65 304 LEU A CA 1
ATOM 695 C C . LEU A 1 95 ? 11.241 9.763 15.450 1.00 15.55 304 LEU A C 1
ATOM 696 O O . LEU A 1 95 ? 10.200 9.298 15.913 1.00 16.17 304 LEU A O 1
ATOM 701 N N . LEU A 1 96 ? 12.371 9.824 16.146 1.00 13.85 305 LEU A N 1
ATOM 702 C CA . LEU A 1 96 ? 12.450 9.257 17.489 1.00 14.56 305 LEU A CA 1
ATOM 703 C C . LEU A 1 96 ? 12.522 10.224 18.671 1.00 14.87 305 LEU A C 1
ATOM 704 O O . LEU A 1 96 ? 12.433 9.794 19.820 1.00 13.90 305 LEU A O 1
ATOM 709 N N . HIS A 1 97 ? 12.690 11.514 18.392 1.00 14.23 306 HIS A N 1
ATOM 710 C CA . HIS A 1 97 ? 12.761 12.536 19.441 1.00 14.88 306 HIS A CA 1
ATOM 711 C C . HIS A 1 97 ? 13.958 12.318 20.364 1.00 14.60 306 HIS A C 1
ATOM 712 O O . HIS A 1 97 ? 13.889 12.538 21.578 1.00 14.41 306 HIS A O 1
ATOM 719 N N . VAL A 1 98 ? 15.056 11.887 19.755 1.00 14.46 307 VAL A N 1
ATOM 720 C CA . VAL A 1 98 ? 16.312 11.619 20.445 1.00 14.25 307 VAL A CA 1
ATOM 721 C C . VAL A 1 98 ? 17.370 12.444 19.723 1.00 12.91 307 VAL A C 1
ATOM 722 O O . VAL A 1 98 ? 17.351 12.537 18.497 1.00 13.78 307 VAL A O 1
ATOM 726 N N . PRO A 1 99 ? 18.300 13.063 20.469 1.00 13.63 308 PRO A N 1
ATOM 727 C CA . PRO A 1 99 ? 19.354 13.875 19.850 1.00 14.56 308 PRO A CA 1
ATOM 728 C C . PRO A 1 99 ? 20.417 12.987 19.204 1.00 14.84 308 PRO A C 1
ATOM 729 O O . PRO A 1 99 ? 20.496 11.795 19.509 1.00 12.91 308 PRO A O 1
ATOM 733 N N . GLU A 1 100 ? 21.257 13.552 18.344 1.00 16.99 309 GLU A N 1
ATOM 734 C CA . GLU A 1 100 ? 22.268 12.781 17.602 1.00 17.88 309 GLU A CA 1
ATOM 735 C C . GLU A 1 100 ? 23.340 12.315 18.582 1.00 18.81 309 GLU A C 1
ATOM 736 O O . GLU A 1 100 ? 24.073 11.337 18.256 1.00 18.18 309 GLU A O 1
ATOM 742 N N . THR A 1 101 ? 23.508 12.957 19.716 1.00 17.67 310 THR A N 1
ATOM 743 C CA . THR A 1 101 ? 24.524 12.594 20.699 1.00 18.51 310 THR A CA 1
ATOM 744 C C . THR A 1 101 ? 24.214 11.263 21.381 1.00 18.26 310 THR A C 1
ATOM 745 O O . THR A 1 101 ? 25.026 10.746 22.152 1.00 16.93 310 THR A O 1
ATOM 749 N N . CYS A 1 102 ? 23.031 10.720 21.106 1.00 16.04 311 CYS A N 1
ATOM 750 C CA . CYS A 1 102 ? 22.617 9.442 21.673 1.00 14.63 311 CYS A CA 1
ATOM 751 C C . CYS A 1 102 ? 22.447 8.403 20.572 1.00 14.60 311 CYS A C 1
ATOM 752 O O . CYS A 1 102 ? 21.618 7.492 20.676 1.00 13.55 311 CYS A O 1
ATOM 755 N N . MET A 1 103 ? 23.246 8.545 19.520 1.00 13.86 312 MET A N 1
ATOM 756 C CA . MET A 1 103 ? 23.210 7.632 18.387 1.00 14.66 312 MET A CA 1
ATOM 757 C C . MET A 1 103 ? 24.619 7.284 17.911 1.00 14.57 312 MET A C 1
ATOM 758 O O . MET A 1 103 ? 25.548 8.096 18.007 1.00 13.86 312 MET A O 1
ATOM 763 N N . LEU A 1 104 ? 24.709 6.071 17.427 1.00 13.27 313 LEU A N 1
ATOM 764 C CA . LEU A 1 104 ? 25.906 5.542 16.774 1.00 14.60 313 LEU A CA 1
ATOM 765 C C . LEU A 1 104 ? 25.478 5.251 15.343 1.00 15.33 313 LEU A C 1
ATOM 766 O O . LEU A 1 104 ? 24.656 4.361 15.101 1.00 15.04 313 LEU A O 1
ATOM 771 N N . ILE A 1 105 ? 25.998 6.013 14.411 1.00 15.18 314 ILE A N 1
ATOM 772 C CA . ILE A 1 105 ? 25.627 5.846 12.997 1.00 15.97 314 ILE A CA 1
ATOM 773 C C . ILE A 1 105 ? 26.879 5.694 12.144 1.00 17.26 314 ILE A C 1
ATOM 774 O O . ILE A 1 105 ? 27.703 6.606 12.079 1.00 14.99 314 ILE A O 1
ATOM 779 N N . GLN A 1 106 ? 27.008 4.535 11.475 1.00 16.11 315 GLN A N 1
ATOM 780 C CA . GLN A 1 106 ? 28.212 4.277 10.669 1.00 17.52 315 GLN A CA 1
ATOM 781 C C . GLN A 1 106 ? 27.861 3.268 9.580 1.00 17.65 315 GLN A C 1
ATOM 782 O O . GLN A 1 106 ? 26.994 2.418 9.734 1.00 17.09 315 GLN A O 1
ATOM 788 N N . PRO A 1 107 ? 28.584 3.346 8.428 1.00 17.76 316 PRO A N 1
ATOM 789 C CA . PRO A 1 107 ? 28.353 2.416 7.319 1.00 17.46 316 PRO A CA 1
ATOM 790 C C . PRO A 1 107 ? 28.682 1.002 7.723 1.00 16.46 316 PRO A C 1
ATOM 791 O O . PRO A 1 107 ? 29.673 0.793 8.487 1.00 14.64 316 PRO A O 1
ATOM 795 N N . PRO A 1 108 ? 27.916 -0.012 7.266 1.00 15.94 317 PRO A N 1
ATOM 796 C CA . PRO A 1 108 ? 28.168 -1.401 7.633 1.00 15.97 317 PRO A CA 1
ATOM 797 C C . PRO A 1 108 ? 29.408 -1.931 6.978 1.00 17.24 317 PRO A C 1
ATOM 798 O O . PRO A 1 108 ? 29.828 -1.392 5.912 1.00 18.68 317 PRO A O 1
ATOM 802 N N . LYS A 1 109 ? 29.980 -2.963 7.569 1.00 18.85 318 LYS A N 1
ATOM 803 C CA . LYS A 1 109 ? 31.096 -3.669 6.928 1.00 20.14 318 LYS A CA 1
ATOM 804 C C . LYS A 1 109 ? 30.463 -4.488 5.807 1.00 21.65 318 LYS A C 1
ATOM 805 O O . LYS A 1 109 ? 29.451 -5.168 6.018 1.00 21.75 318 LYS A O 1
ATOM 811 N N . LEU A 1 110 ? 31.032 -4.421 4.627 1.00 22.89 319 LEU A N 1
ATOM 812 C CA . LEU A 1 110 ? 30.452 -5.125 3.473 1.00 24.72 319 LEU A CA 1
ATOM 813 C C . LEU A 1 110 ? 31.255 -6.355 3.072 1.00 25.91 319 LEU A C 1
ATOM 814 O O . LEU A 1 110 ? 30.809 -7.137 2.230 1.00 27.35 319 LEU A O 1
ATOM 819 N N . ARG A 1 111 ? 32.433 -6.540 3.684 1.00 25.43 320 ARG A N 1
ATOM 820 C CA . ARG A 1 111 ? 33.293 -7.668 3.301 1.00 26.59 320 ARG A CA 1
ATOM 821 C C . ARG A 1 111 ? 33.516 -8.593 4.502 1.00 25.39 320 ARG A C 1
ATOM 822 O O . ARG A 1 111 ? 34.479 -9.389 4.476 1.00 25.48 320 ARG A O 1
ATOM 830 N N . SER A 1 112 ? 32.672 -8.539 5.509 1.00 22.25 321 SER A N 1
ATOM 831 C CA . SER A 1 112 ? 32.814 -9.393 6.680 1.00 20.03 321 SER A CA 1
ATOM 832 C C . SER A 1 112 ? 31.807 -10.535 6.679 1.00 20.24 321 SER A C 1
ATOM 833 O O . SER A 1 112 ? 30.598 -10.306 6.697 1.00 18.81 321 SER A O 1
ATOM 836 N N . SER A 1 113 ? 32.311 -11.765 6.658 1.00 20.06 322 SER A N 1
ATOM 837 C CA . SER A 1 113 ? 31.447 -12.940 6.675 1.00 20.30 322 SER A CA 1
ATOM 838 C C . SER A 1 113 ? 30.772 -13.034 8.041 1.00 20.29 322 SER A C 1
ATOM 839 O O . SER A 1 113 ? 29.663 -13.553 8.163 1.00 20.87 322 SER A O 1
ATOM 842 N N . VAL A 1 114 ? 31.454 -12.532 9.067 1.00 19.78 323 VAL A N 1
ATOM 843 C CA . VAL A 1 114 ? 30.914 -12.542 10.422 1.00 19.49 323 VAL A CA 1
ATOM 844 C C . VAL A 1 114 ? 29.743 -11.563 10.531 1.00 17.72 323 VAL A C 1
ATOM 845 O O . VAL A 1 114 ? 28.705 -11.886 11.108 1.00 17.93 323 VAL A O 1
ATOM 849 N N . ALA A 1 115 ? 29.914 -10.366 9.977 1.00 16.80 324 ALA A N 1
ATOM 850 C CA . ALA A 1 115 ? 28.860 -9.358 10.023 1.00 15.69 324 ALA A CA 1
ATOM 851 C C . ALA A 1 115 ? 27.672 -9.805 9.180 1.00 16.45 324 ALA A C 1
ATOM 852 O O . ALA A 1 115 ? 26.518 -9.621 9.570 1.00 13.67 324 ALA A O 1
ATOM 854 N N . ALA A 1 116 ? 27.954 -10.399 8.024 1.00 15.42 325 ALA A N 1
ATOM 855 C CA . ALA A 1 116 ? 26.888 -10.872 7.144 1.00 15.03 325 ALA A CA 1
ATOM 856 C C . ALA A 1 116 ? 26.047 -11.946 7.839 1.00 14.80 325 ALA A C 1
ATOM 857 O O . ALA A 1 116 ? 24.810 -11.945 7.751 1.00 14.11 325 ALA A O 1
ATOM 859 N N . LEU A 1 117 ? 26.745 -12.835 8.516 1.00 13.77 326 LEU A N 1
ATOM 860 C CA . LEU A 1 117 ? 26.118 -13.941 9.252 1.00 15.45 326 LEU A CA 1
ATOM 861 C C . LEU A 1 117 ? 25.226 -13.384 10.369 1.00 14.17 326 LEU A C 1
ATOM 862 O O . LEU A 1 117 ? 24.132 -13.894 10.636 1.00 15.83 326 LEU A O 1
ATOM 867 N N . TYR A 1 118 ? 25.701 -12.329 11.015 1.00 13.15 327 TYR A N 1
ATOM 868 C CA . TYR A 1 118 ? 24.939 -11.700 12.106 1.00 13.73 327 TYR A CA 1
ATOM 869 C C . TYR A 1 118 ? 23.580 -11.217 11.600 1.00 12.00 327 TYR A C 1
ATOM 870 O O . TYR A 1 118 ? 22.540 -11.556 12.168 1.00 11.33 327 TYR A O 1
ATOM 879 N N . TRP A 1 119 ? 23.586 -10.418 10.536 1.00 11.42 328 TRP A N 1
ATOM 880 C CA . TRP A 1 119 ? 22.334 -9.903 9.983 1.00 12.57 328 TRP A CA 1
ATOM 881 C C . TRP A 1 119 ? 21.467 -11.040 9.451 1.00 12.31 328 TRP A C 1
ATOM 882 O O . TRP A 1 119 ? 20.247 -11.046 9.630 1.00 13.55 328 TRP A O 1
ATOM 893 N N . TYR A 1 120 ? 22.097 -12.006 8.794 1.00 13.70 329 TYR A N 1
ATOM 894 C CA . TYR A 1 120 ? 21.360 -13.134 8.236 1.00 14.73 329 TYR A CA 1
ATOM 895 C C . TYR A 1 120 ? 20.605 -13.920 9.305 1.00 15.18 329 TYR A C 1
ATOM 896 O O . TYR A 1 120 ? 19.394 -14.127 9.191 1.00 12.73 329 TYR A O 1
ATOM 905 N N . ARG A 1 121 ? 21.325 -14.359 10.334 1.00 12.82 330 ARG A N 1
ATOM 906 C CA . ARG A 1 121 ? 20.731 -15.139 11.418 1.00 15.51 330 ARG A CA 1
ATOM 907 C C . ARG A 1 121 ? 19.681 -14.381 12.217 1.00 14.17 330 ARG A C 1
ATOM 908 O O . ARG A 1 121 ? 18.602 -14.906 12.482 1.00 14.11 330 ARG A O 1
ATOM 916 N N . THR A 1 122 ? 19.994 -13.154 12.618 1.00 13.13 331 THR A N 1
ATOM 917 C CA . THR A 1 122 ? 19.027 -12.367 13.377 1.00 12.37 331 THR A CA 1
ATOM 918 C C . THR A 1 122 ? 17.847 -12.019 12.481 1.00 12.64 331 THR A C 1
ATOM 919 O O . THR A 1 122 ? 16.742 -11.783 12.965 1.00 14.27 331 THR A O 1
ATOM 923 N N . GLY A 1 123 ? 18.093 -11.994 11.173 1.00 11.24 332 GLY A N 1
ATOM 924 C CA . GLY A 1 123 ? 17.045 -11.683 10.217 1.00 13.83 332 GLY A CA 1
ATOM 925 C C . GLY A 1 123 ? 16.035 -12.810 10.099 1.00 14.40 332 GLY A C 1
ATOM 926 O O . GLY A 1 123 ? 14.837 -12.567 9.942 1.00 15.01 332 GLY A O 1
ATOM 927 N N . ILE A 1 124 ? 16.523 -14.044 10.158 1.00 15.39 333 ILE A N 1
ATOM 928 C CA . ILE A 1 124 ? 15.656 -15.219 10.082 1.00 16.96 333 ILE A CA 1
ATOM 929 C C . ILE A 1 124 ? 14.831 -15.298 11.363 1.00 16.33 333 ILE A C 1
ATOM 930 O O . ILE A 1 124 ? 13.672 -15.719 11.353 1.00 17.08 333 ILE A O 1
ATOM 935 N N . SER A 1 125 ? 15.449 -14.894 12.467 1.00 14.85 334 SER A N 1
ATOM 936 C CA . SER A 1 125 ? 14.802 -14.913 13.777 1.00 13.96 334 SER A CA 1
ATOM 937 C C . SER A 1 125 ? 13.675 -13.890 13.854 1.00 14.91 334 SER A C 1
ATOM 938 O O . SER A 1 125 ? 13.737 -12.836 13.225 1.00 14.53 334 SER A O 1
ATOM 941 N N . ASN A 1 126 ? 12.648 -14.191 14.638 1.00 14.70 335 ASN A N 1
ATOM 942 C CA . ASN A 1 126 ? 11.528 -13.270 14.761 1.00 16.93 335 ASN A CA 1
ATOM 943 C C . ASN A 1 126 ? 11.864 -12.098 15.686 1.00 16.34 335 ASN A C 1
ATOM 944 O O . ASN A 1 126 ? 11.032 -11.221 15.921 1.00 16.39 335 ASN A O 1
ATOM 949 N N . ILE A 1 127 ? 13.090 -12.073 16.202 1.00 15.97 336 ILE A N 1
ATOM 950 C CA . ILE A 1 127 ? 13.495 -10.986 17.087 1.00 13.21 336 ILE A CA 1
ATOM 951 C C . ILE A 1 127 ? 13.696 -9.704 16.287 1.00 14.23 336 ILE A C 1
ATOM 952 O O . ILE A 1 127 ? 13.723 -8.609 16.841 1.00 16.32 336 ILE A O 1
ATOM 957 N N . SER A 1 128 ? 13.829 -9.844 14.974 1.00 16.59 337 SER A N 1
ATOM 958 C CA . SER A 1 128 ? 14.020 -8.684 14.117 1.00 14.60 337 SER A CA 1
ATOM 959 C C . SER A 1 128 ? 12.801 -8.436 13.245 1.00 16.34 337 SER A C 1
ATOM 960 O O . SER A 1 128 ? 12.043 -9.355 12.949 1.00 14.13 337 SER A O 1
ATOM 963 N N . GLU A 1 129 ? 12.620 -7.181 12.854 1.00 15.29 338 GLU A N 1
ATOM 964 C CA . GLU A 1 129 ? 11.530 -6.789 11.967 1.00 17.63 338 GLU A CA 1
ATOM 965 C C . GLU A 1 129 ? 12.234 -6.446 10.660 1.00 17.77 338 GLU A C 1
ATOM 966 O O . GLU A 1 129 ? 12.977 -5.467 10.586 1.00 17.48 338 GLU A O 1
ATOM 972 N N . VAL A 1 130 ? 12.017 -7.263 9.636 1.00 17.69 339 VAL A N 1
ATOM 973 C CA . VAL A 1 130 ? 12.667 -7.062 8.347 1.00 18.63 339 VAL A CA 1
ATOM 974 C C . VAL A 1 130 ? 11.686 -6.743 7.226 1.00 19.82 339 VAL A C 1
ATOM 975 O O . VAL A 1 130 ? 10.607 -7.326 7.148 1.00 19.97 339 VAL A O 1
ATOM 979 N N . MET A 1 131 ? 12.069 -5.809 6.363 1.00 20.19 340 MET A N 1
ATOM 980 C CA . MET A 1 131 ? 11.228 -5.431 5.234 1.00 19.37 340 MET A CA 1
ATOM 981 C C . MET A 1 131 ? 12.113 -5.017 4.062 1.00 20.84 340 MET A C 1
ATOM 982 O O . MET A 1 131 ? 13.210 -4.496 4.259 1.00 17.66 340 MET A O 1
ATOM 987 N N . GLY A 1 132 ? 11.641 -5.266 2.844 1.00 20.38 341 GLY A N 1
ATOM 988 C CA . GLY A 1 132 ? 12.414 -4.909 1.668 1.00 22.12 341 GLY A CA 1
ATOM 989 C C . GLY A 1 132 ? 13.296 -6.036 1.161 1.00 22.79 341 GLY A C 1
ATOM 990 O O . GLY A 1 132 ? 13.284 -7.139 1.707 1.00 23.05 341 GLY A O 1
ATOM 991 N N . ASP A 1 133 ? 14.096 -5.751 0.133 1.00 22.71 342 ASP A N 1
ATOM 992 C CA . ASP A 1 133 ? 14.963 -6.748 -0.515 1.00 23.97 342 ASP A CA 1
ATOM 993 C C . ASP A 1 133 ? 16.286 -6.809 0.241 1.00 22.47 342 ASP A C 1
ATOM 994 O O . ASP A 1 133 ? 17.025 -5.835 0.356 1.00 22.82 342 ASP A O 1
ATOM 999 N N . THR A 1 134 ? 16.648 -8.026 0.692 1.00 21.62 343 THR A N 1
ATOM 1000 C CA . THR A 1 134 ? 17.902 -8.238 1.407 1.00 20.56 343 THR A CA 1
ATOM 1001 C C . THR A 1 134 ? 19.103 -7.862 0.544 1.00 20.92 343 THR A C 1
ATOM 1002 O O . THR A 1 134 ? 19.227 -8.309 -0.599 1.00 20.25 343 THR A O 1
ATOM 1006 N N . PRO A 1 135 ? 20.004 -7.024 1.081 1.00 19.70 344 PRO A N 1
ATOM 1007 C CA . PRO A 1 135 ? 21.196 -6.596 0.346 1.00 20.87 344 PRO A CA 1
ATOM 1008 C C . PRO A 1 135 ? 21.994 -7.778 -0.192 1.00 20.82 344 PRO A C 1
ATOM 1009 O O . PRO A 1 135 ? 22.143 -8.798 0.481 1.00 19.44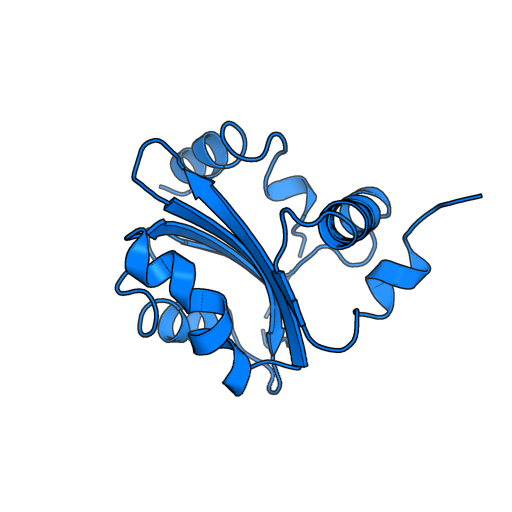 344 PRO A O 1
ATOM 1013 N N . GLU A 1 136 ? 22.503 -7.630 -1.409 1.00 20.48 345 GLU A N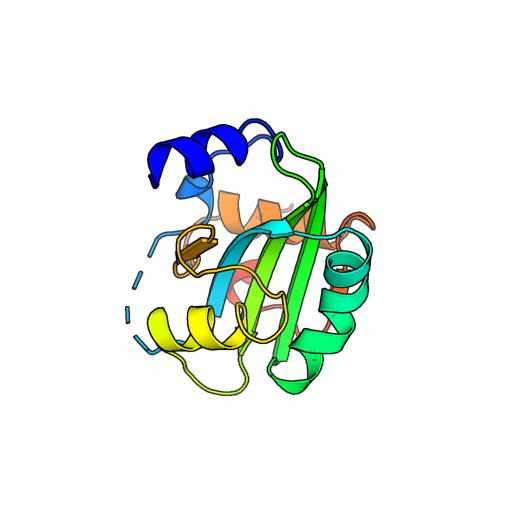 1
ATOM 1014 C CA . GLU A 1 136 ? 23.280 -8.678 -2.051 1.00 21.59 345 GLU A CA 1
ATOM 1015 C C . GLU A 1 136 ? 24.515 -9.098 -1.252 1.00 20.61 345 GLU A C 1
ATOM 1016 O O . GLU A 1 136 ? 24.854 -10.282 -1.218 1.00 20.13 345 GLU A O 1
ATOM 1022 N N . TRP A 1 137 ? 25.184 -8.143 -0.607 1.00 20.20 346 TRP A N 1
ATOM 1023 C CA . TRP A 1 137 ? 26.384 -8.477 0.158 1.00 19.32 346 TRP A CA 1
ATOM 1024 C C . TRP A 1 137 ? 26.135 -9.425 1.330 1.00 18.22 346 TRP A C 1
ATOM 1025 O O . TRP A 1 137 ? 27.016 -10.200 1.700 1.00 20.16 346 TRP A O 1
ATOM 1036 N N . ILE A 1 138 ? 24.943 -9.371 1.914 1.00 17.76 347 ILE A N 1
ATOM 1037 C CA . ILE A 1 138 ? 24.629 -10.256 3.030 1.00 16.48 347 ILE A CA 1
ATOM 1038 C C . ILE A 1 138 ? 24.495 -11.685 2.513 1.00 18.13 347 ILE A C 1
ATOM 1039 O O . ILE A 1 138 ? 24.989 -12.632 3.126 1.00 18.79 347 ILE A O 1
ATOM 1044 N N . GLN A 1 139 ? 23.838 -11.828 1.367 1.00 19.20 348 GLN A N 1
ATOM 1045 C CA . GLN A 1 139 ? 23.630 -13.133 0.758 1.00 21.52 348 GLN A CA 1
ATOM 1046 C C . GLN A 1 139 ? 24.942 -13.799 0.341 1.00 22.17 348 GLN A C 1
ATOM 1047 O O . GLN A 1 139 ? 25.170 -14.973 0.631 1.00 22.12 348 GLN A O 1
ATOM 1053 N N . ARG A 1 140 ? 25.802 -13.043 -0.333 1.00 22.09 349 ARG A N 1
ATOM 1054 C CA . ARG A 1 140 ? 27.0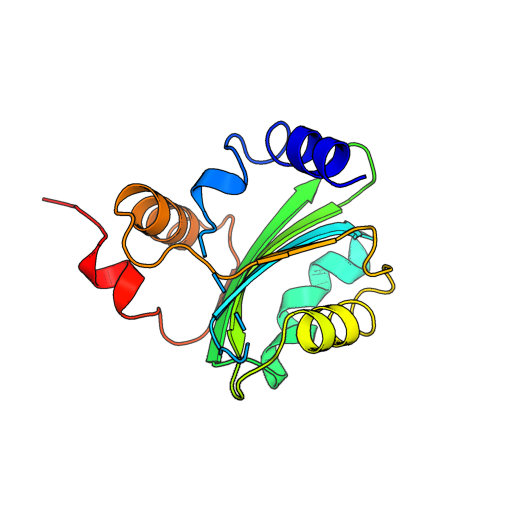83 -13.564 -0.800 1.00 24.08 349 ARG A CA 1
ATOM 1055 C C . ARG A 1 140 ? 28.060 -13.949 0.305 1.00 24.09 349 ARG A C 1
ATOM 1056 O O . ARG A 1 140 ? 28.707 -14.993 0.230 1.00 24.70 349 ARG A O 1
ATOM 1064 N N . LEU A 1 141 ? 28.164 -13.106 1.327 1.00 24.70 350 LEU A N 1
ATOM 1065 C CA . LEU A 1 141 ? 29.094 -13.345 2.425 1.00 25.41 350 LEU A CA 1
ATOM 1066 C C . LEU A 1 141 ? 28.633 -14.355 3.469 1.00 25.58 350 LEU A C 1
ATOM 1067 O O . LEU A 1 141 ? 29.443 -14.847 4.252 1.00 24.52 350 LEU A O 1
ATOM 1072 N N . THR A 1 142 ? 27.341 -14.663 3.489 1.00 23.84 351 THR A N 1
ATOM 1073 C CA . THR A 1 142 ? 26.825 -15.621 4.459 1.00 25.65 351 THR A CA 1
ATOM 1074 C C . THR A 1 142 ? 27.266 -17.034 4.099 1.00 26.65 351 THR A C 1
ATOM 1075 O O . THR A 1 142 ? 26.927 -17.554 3.034 1.00 26.15 351 THR A O 1
ATOM 1079 N N . ILE A 1 143 ? 28.035 -17.640 4.998 1.00 27.87 352 ILE A N 1
ATOM 1080 C CA . ILE A 1 143 ? 28.547 -18.992 4.808 1.00 29.63 352 ILE A CA 1
ATOM 1081 C C . ILE A 1 143 ? 27.622 -19.991 5.422 1.00 30.62 352 ILE A C 1
ATOM 1082 O O . ILE A 1 143 ? 27.166 -19.826 6.561 1.00 29.75 352 ILE A O 1
ATOM 1087 N N . ILE A 1 144 ? 27.392 -21.015 4.658 1.00 32.81 353 ILE A N 1
ATOM 1088 C CA . ILE A 1 144 ? 26.442 -22.013 5.054 1.00 34.80 353 ILE A CA 1
ATOM 1089 C C . ILE A 1 144 ? 26.977 -23.410 5.131 1.00 36.24 353 ILE A C 1
ATOM 1090 O O . ILE A 1 144 ? 27.442 -23.855 6.194 1.00 36.69 353 ILE A O 1
ATOM 1095 N N . GLN A 1 145 ? 26.793 -24.035 3.992 0.00 37.62 354 GLN A N 1
ATOM 10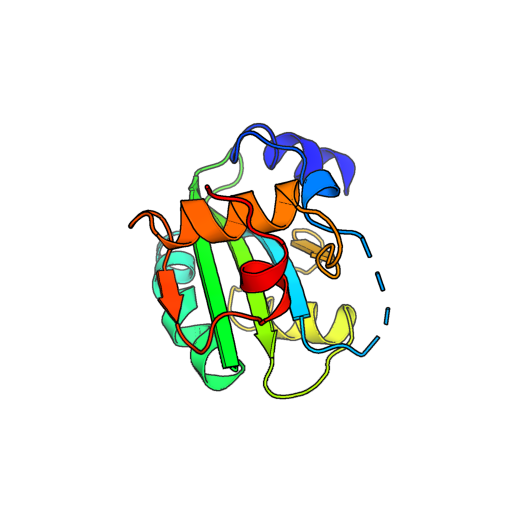96 C CA . GLN A 1 145 ? 27.161 -25.417 3.789 0.00 39.04 354 GLN A CA 1
ATOM 1097 C C . GLN A 1 145 ? 25.991 -26.396 3.832 0.00 39.68 354 GLN A C 1
ATOM 1098 O O . GLN A 1 145 ? 25.877 -27.151 4.820 0.00 39.98 354 GLN A O 1
#

B-factor: mean 19.49, std 7.39, range [6.38, 49.57]

InterPro domains:
  IPR001177 DNA helicase E1, C-terminal, Papillomavirus [PF00519] (360-647)
  IPR014000 DNA helicase E1, N-terminal, Papillomavirus [PF00524] (1-140)
  IPR014015 Helicase, superfamily 3, DNA virus [PS51206] (458-608)
  IPR016393 Replication protein E1, papillomavirus [MF_04000] (1-657)
  IPR016393 Replication protein E1, papillomavirus [PIRSF003383] (1-654)
  IPR027417 P-loop containing nucleoside triphosphate hydrolase [G3DSA:3.40.50.300] (425-631)
  IPR027417 P-loop containing nucleoside triphosphate hydrolase [SSF52540] (425-629)
  IPR037102 Zinc finger, large T-antigen D1 domain superfamily [G3DSA:1.10.10.510] (354-424)
  IPR046832 DNA helicase E1, DNA-binding domain, papillomavirus [PF20450] (218-355)
  IPR046935 DNA helicase E1, DNA-binding domain superfamily, papillomavirus [G3DSA:3.40.1310.10] (210-353)

Solvent-accessible surface area: 7303 Å² total; per-residue (Å²): 182,118,46,52,12,60,56,10,0,112,124,29,25,62,28,29,7,73,59,1,8,121,138,34,52,11,14,0,0,0,0,6,29,2,77,86,106,42,3,133,26,0,90,84,66,4,93,84,96,12,96,6,0,0,1,9,50,77,120,22,169,112,27,10,0,0,0,0,2,0,64,5,116,90,40,43,43,84,94,57,1,1,117,34,1,36,104,30,3,136,12,76,61,82,37,3,9,9,51,31,0,73,68,230,26,43,103,0,0,69,38,2,78,120,18,25,115,41,152,108,10,68,64,40,54,115,50,2,104,26,2,107,178,49,15,127,105,211

Sequence (138 aa):
KQGAMLAVFKKDTYGLSFTDLVRTCTDWVTAIFGVNPTIAEGFKTLIQPFILYAHIQCLDCKWGVLILALLRYKCGKSRLTVAKGLSSTLLHVPETCMLIQPPKLRSSVAALYWYRTGISNISEVMGDTPEWIQRLTIIQ

CATH classification: 3.40.1310.10

Secondary structure (DSSP, 8-state):
-HHHHHHHHHHHHSS-GGGTB--EEEEEEEEEEE-HHHHHTHHHHHGGGEEEEEEEEEEETTEEEEEEEEEEEEEE-HHHHHHHHHHHH---GGGEEEEPBPSS-HHHHHHHHHHHHSTTSEEEEPPPHHHHHH----